Protein AF-A0A7J4IM78-F1 (afdb_monomer)

pLDDT: mean 95.84, std 2.23, range [88.75, 98.25]

Structure (mmCIF, N/CA/C/O backbone):
data_AF-A0A7J4IM78-F1
#
_entry.id   AF-A0A7J4IM78-F1
#
loop_
_atom_site.group_PDB
_atom_site.id
_atom_site.type_symbol
_atom_site.label_atom_id
_atom_site.label_alt_id
_atom_site.label_comp_id
_atom_site.label_asym_id
_atom_site.label_entity_id
_atom_site.label_seq_id
_atom_site.pdbx_PDB_ins_code
_atom_site.Cartn_x
_atom_site.Cartn_y
_atom_site.Cartn_z
_atom_site.occupancy
_atom_site.B_iso_or_equiv
_atom_site.auth_seq_id
_atom_site.auth_comp_id
_atom_site.auth_asym_id
_atom_site.auth_atom_id
_atom_site.pdbx_PDB_model_num
ATOM 1 N N . MET A 1 1 ? 4.081 0.567 -12.884 1.00 92.44 1 MET A N 1
ATOM 2 C CA . MET A 1 1 ? 4.364 1.923 -12.355 1.00 92.44 1 MET A CA 1
ATOM 3 C C . MET A 1 1 ? 5.496 1.823 -11.352 1.00 92.44 1 MET A C 1
ATOM 5 O O . MET A 1 1 ? 5.336 1.144 -10.351 1.00 92.44 1 MET A O 1
ATOM 9 N N . ASN A 1 2 ? 6.621 2.494 -11.598 1.00 95.94 2 ASN A N 1
ATOM 10 C CA . ASN A 1 2 ? 7.740 2.506 -10.652 1.00 95.94 2 ASN A CA 1
ATOM 11 C C . ASN A 1 2 ? 7.533 3.566 -9.574 1.00 95.94 2 ASN A C 1
ATOM 13 O O . ASN A 1 2 ? 7.120 4.684 -9.879 1.00 95.94 2 ASN A O 1
ATOM 17 N N . PHE A 1 3 ? 7.881 3.227 -8.339 1.00 96.00 3 PHE A N 1
ATOM 18 C CA . PHE A 1 3 ? 7.962 4.164 -7.234 1.00 96.00 3 PHE A CA 1
ATOM 19 C C . PHE A 1 3 ? 9.383 4.720 -7.187 1.00 96.00 3 PHE A C 1
ATOM 21 O O . PHE A 1 3 ? 10.291 4.148 -6.593 1.00 96.00 3 PHE A O 1
ATOM 28 N N . THR A 1 4 ? 9.591 5.862 -7.835 1.00 95.75 4 THR A N 1
ATOM 29 C CA . THR A 1 4 ? 10.874 6.584 -7.804 1.00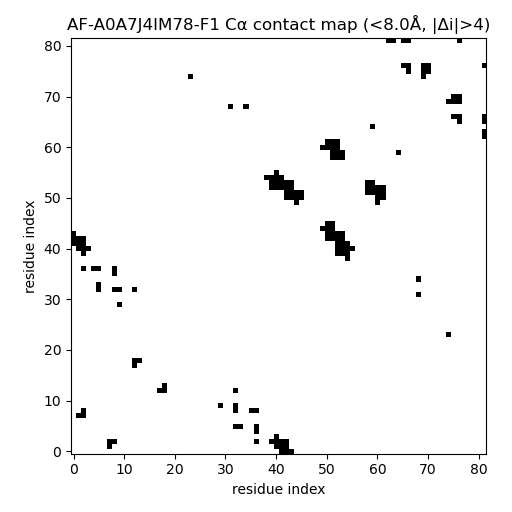 95.75 4 THR A CA 1
ATOM 30 C C . THR A 1 4 ? 10.905 7.666 -6.730 1.00 95.75 4 THR A C 1
ATOM 32 O O . THR A 1 4 ? 11.973 8.078 -6.277 1.00 95.75 4 THR A O 1
ATOM 35 N N . THR A 1 5 ? 9.726 8.107 -6.297 1.00 96.88 5 THR A N 1
ATOM 36 C CA . THR A 1 5 ? 9.515 9.062 -5.218 1.00 96.88 5 THR A CA 1
ATOM 37 C C . THR A 1 5 ? 8.325 8.641 -4.362 1.00 96.88 5 THR A C 1
ATOM 39 O O . THR A 1 5 ? 7.409 7.967 -4.826 1.00 96.88 5 THR A O 1
ATOM 42 N N . ILE A 1 6 ? 8.275 9.128 -3.122 1.00 97.12 6 ILE A N 1
ATOM 43 C CA . ILE A 1 6 ? 7.105 8.934 -2.253 1.00 97.12 6 ILE A CA 1
ATOM 44 C C . ILE A 1 6 ? 5.807 9.495 -2.870 1.00 97.12 6 ILE A C 1
ATOM 46 O O . ILE A 1 6 ? 4.719 8.979 -2.622 1.00 97.12 6 ILE A O 1
ATOM 50 N N . ALA A 1 7 ? 5.913 10.526 -3.716 1.00 97.00 7 ALA A N 1
ATOM 51 C CA . ALA A 1 7 ? 4.773 11.108 -4.417 1.00 97.00 7 ALA A CA 1
ATOM 52 C C . ALA A 1 7 ? 4.174 10.154 -5.467 1.00 97.00 7 ALA A C 1
ATOM 54 O O . ALA A 1 7 ? 2.978 10.240 -5.741 1.00 97.00 7 ALA A O 1
ATOM 55 N N . ASP A 1 8 ? 4.964 9.222 -6.008 1.00 97.62 8 ASP A N 1
ATOM 56 C CA . ASP A 1 8 ? 4.477 8.198 -6.939 1.00 97.62 8 AS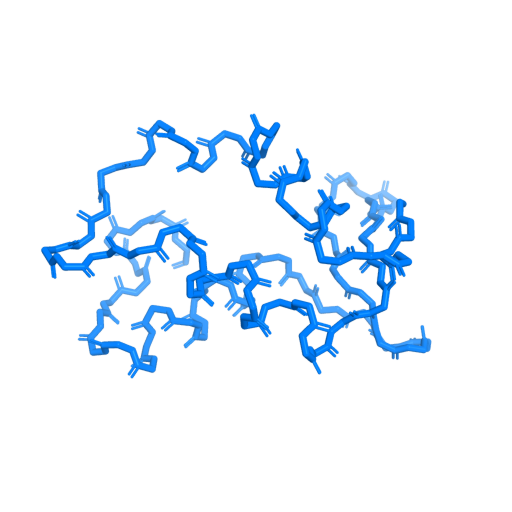P A CA 1
ATOM 57 C C 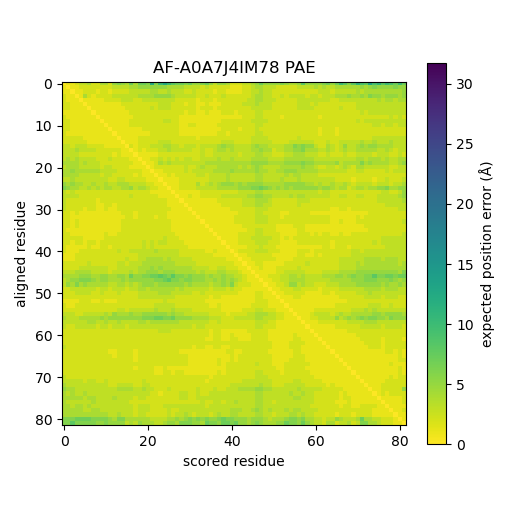. ASP A 1 8 ? 3.510 7.244 -6.225 1.00 97.62 8 ASP A C 1
ATOM 59 O O . ASP A 1 8 ? 2.426 6.960 -6.730 1.00 97.62 8 ASP A O 1
ATOM 63 N N . VAL A 1 9 ? 3.850 6.829 -5.001 1.00 97.25 9 VAL A N 1
ATOM 64 C CA . VAL A 1 9 ? 2.972 6.005 -4.154 1.00 97.25 9 VAL A CA 1
ATOM 65 C C . VAL A 1 9 ? 1.712 6.779 -3.764 1.00 97.25 9 VAL A C 1
ATOM 67 O O . VAL A 1 9 ? 0.611 6.238 -3.809 1.00 97.25 9 VAL A O 1
ATOM 70 N N . GLY A 1 10 ? 1.851 8.067 -3.434 1.00 97.44 10 GLY A N 1
ATOM 71 C CA . GLY A 1 10 ? 0.697 8.925 -3.161 1.00 97.44 10 GLY A CA 1
ATOM 72 C C . GLY A 1 10 ? -0.235 9.070 -4.361 1.00 97.44 10 GLY A C 1
ATOM 73 O O . GLY A 1 10 ? -1.450 9.004 -4.201 1.00 97.44 10 GLY A O 1
ATOM 74 N N . THR A 1 11 ? 0.333 9.184 -5.561 1.00 97.25 11 THR A N 1
ATOM 75 C CA . THR A 1 11 ? -0.431 9.215 -6.812 1.00 97.25 11 THR A CA 1
ATOM 76 C C . THR A 1 11 ? -1.154 7.892 -7.042 1.00 97.25 11 THR A C 1
ATOM 78 O O . THR A 1 11 ? -2.321 7.914 -7.419 1.00 97.25 11 THR A O 1
ATOM 81 N N . TRP A 1 12 ? -0.512 6.748 -6.787 1.00 96.12 12 TRP A N 1
ATOM 82 C CA . TRP A 1 12 ? -1.196 5.453 -6.838 1.00 96.12 12 TRP A CA 1
ATOM 83 C C . TRP A 1 12 ? -2.380 5.408 -5.860 1.00 96.12 12 TRP A C 1
ATOM 85 O O . TRP A 1 12 ? -3.487 5.100 -6.290 1.00 96.12 12 TRP A O 1
ATOM 95 N N . PHE A 1 13 ? -2.189 5.805 -4.595 1.00 96.62 13 PHE A N 1
ATOM 96 C CA . PHE A 1 13 ? -3.267 5.817 -3.595 1.00 96.62 13 PHE A CA 1
ATOM 97 C C . PHE A 1 13 ? -4.457 6.674 -4.045 1.00 96.62 13 PHE A C 1
ATOM 99 O O . PHE A 1 13 ? -5.607 6.266 -3.922 1.00 96.62 13 PHE A O 1
ATOM 106 N N . ASP A 1 14 ? -4.184 7.851 -4.613 1.00 96.62 14 ASP A N 1
ATOM 107 C CA . ASP A 1 14 ? -5.226 8.759 -5.105 1.00 96.62 14 ASP A CA 1
ATOM 108 C C . ASP A 1 14 ? -6.028 8.196 -6.291 1.00 96.62 14 ASP A C 1
ATOM 110 O O . ASP A 1 14 ? -7.096 8.718 -6.602 1.00 96.62 14 ASP A O 1
ATOM 114 N N . ASN A 1 15 ? -5.541 7.133 -6.942 1.00 94.75 15 ASN A N 1
ATOM 115 C CA . ASN A 1 15 ? -6.184 6.497 -8.092 1.00 94.75 15 ASN A CA 1
ATOM 116 C C . ASN A 1 15 ? -6.642 5.046 -7.834 1.00 94.75 15 ASN A C 1
ATOM 118 O O . ASN A 1 15 ? -7.274 4.467 -8.712 1.00 94.75 15 ASN A O 1
ATOM 122 N N . SER A 1 16 ? -6.368 4.456 -6.664 1.00 89.50 16 SER A N 1
ATOM 123 C CA . SER A 1 16 ? -6.638 3.035 -6.374 1.00 89.50 16 SER A CA 1
ATOM 124 C C . SER A 1 16 ? -8.041 2.746 -5.816 1.00 89.50 16 SER A C 1
ATOM 126 O O . SER A 1 16 ? -8.330 1.625 -5.412 1.00 89.50 16 SER A O 1
ATOM 128 N N . GLY A 1 17 ? -8.925 3.750 -5.735 1.00 91.12 17 GLY A N 1
ATOM 129 C CA . GLY A 1 17 ? -10.264 3.620 -5.128 1.00 91.12 17 GLY A CA 1
ATOM 130 C C . GLY A 1 17 ? -10.266 3.556 -3.592 1.00 91.12 17 GLY A C 1
ATOM 131 O O . GLY A 1 17 ? -11.312 3.698 -2.965 1.00 91.12 17 GLY A O 1
ATOM 132 N N . LEU A 1 18 ? -9.088 3.444 -2.973 1.00 93.56 18 LEU A N 1
ATOM 133 C CA . LEU A 1 18 ? -8.878 3.472 -1.521 1.00 93.56 18 LEU A CA 1
ATOM 134 C C . LEU A 1 18 ? -9.279 4.799 -0.861 1.00 93.56 18 LEU A C 1
ATOM 136 O O . LEU A 1 18 ? -9.523 4.852 0.344 1.00 93.56 18 LEU A O 1
ATOM 140 N N . VAL A 1 19 ? -9.350 5.878 -1.642 1.00 91.94 19 VAL A N 1
ATOM 141 C CA . VAL A 1 19 ? -9.808 7.196 -1.176 1.00 91.94 19 VAL A CA 1
ATOM 142 C C . VAL A 1 19 ? -11.258 7.145 -0.687 1.00 91.94 19 VAL A C 1
ATOM 144 O O . VAL A 1 19 ? -11.612 7.884 0.229 1.00 91.94 19 VAL A O 1
ATOM 147 N N . ASP A 1 20 ? -12.073 6.256 -1.260 1.00 92.75 20 ASP A N 1
ATOM 148 C CA . ASP A 1 20 ? -13.500 6.133 -0.953 1.00 92.75 20 ASP A CA 1
ATOM 149 C C . ASP A 1 20 ? -13.790 5.138 0.186 1.00 92.75 20 ASP A C 1
ATOM 151 O O . ASP A 1 20 ? -14.950 4.929 0.546 1.00 92.75 20 ASP A O 1
ATOM 155 N N . TRP A 1 21 ? -12.760 4.508 0.759 1.00 93.56 21 TRP A N 1
ATOM 156 C CA . TRP A 1 21 ? -12.925 3.566 1.865 1.00 93.56 21 TRP A CA 1
ATOM 157 C C . TRP A 1 21 ? -13.234 4.278 3.183 1.00 93.56 21 TRP A C 1
ATOM 159 O O . TRP A 1 21 ? -12.662 5.322 3.510 1.00 93.56 21 TRP A O 1
ATOM 169 N N . GLU A 1 22 ? -14.100 3.664 3.990 1.00 94.75 22 GLU A N 1
ATOM 170 C CA . GLU A 1 22 ? -14.302 4.062 5.382 1.00 94.75 22 GLU A CA 1
ATOM 171 C C . GLU A 1 22 ? -13.182 3.469 6.245 1.00 94.75 22 GLU A C 1
ATOM 173 O O . GLU A 1 22 ? -13.257 2.348 6.743 1.00 94.75 22 GLU A O 1
ATOM 178 N N . TRP A 1 23 ? -12.091 4.220 6.368 1.00 95.12 23 TRP A N 1
ATOM 179 C CA . TRP A 1 23 ? -10.940 3.824 7.170 1.00 95.12 23 TRP A CA 1
ATOM 180 C C . TRP A 1 23 ? -11.223 3.870 8.676 1.00 95.12 23 TRP A C 1
ATOM 182 O O . TRP A 1 23 ? -12.085 4.612 9.148 1.00 95.12 23 TRP A O 1
ATOM 192 N N . PHE A 1 24 ? -10.447 3.098 9.437 1.00 93.69 24 PHE A N 1
ATOM 193 C CA . PHE A 1 24 ? -10.492 3.079 10.897 1.00 93.69 24 PHE A CA 1
ATOM 194 C C . PHE A 1 24 ? -10.203 4.456 11.522 1.00 93.69 24 PHE A C 1
ATOM 196 O O . PHE A 1 24 ? -9.573 5.336 10.919 1.00 93.69 24 PHE A O 1
ATOM 203 N N . GLU A 1 25 ? -10.642 4.646 12.770 1.00 94.44 25 GLU A N 1
ATOM 204 C CA . GLU A 1 25 ? -10.415 5.893 13.502 1.00 94.44 25 GLU A CA 1
ATOM 205 C C . GLU A 1 25 ? -8.911 6.144 13.697 1.00 94.44 25 GLU A C 1
ATOM 207 O O . GLU A 1 25 ? -8.191 5.339 14.284 1.00 94.44 25 GLU A O 1
ATOM 212 N N . GLY A 1 26 ? -8.429 7.294 13.218 1.00 92.50 26 GLY A N 1
ATOM 213 C CA . GLY A 1 26 ? -7.012 7.659 13.296 1.00 92.50 26 GLY A CA 1
ATOM 214 C C . GLY A 1 26 ? -6.176 7.254 12.080 1.00 92.50 26 GLY A C 1
ATOM 215 O O . GLY A 1 26 ? -4.967 7.496 12.089 1.00 92.50 26 GLY A O 1
ATOM 216 N N . PHE A 1 27 ? -6.791 6.709 11.024 1.00 96.88 27 PHE A N 1
ATOM 217 C CA . PHE A 1 27 ? -6.112 6.485 9.749 1.00 96.88 27 PHE A CA 1
ATOM 218 C C . PHE A 1 27 ? -5.455 7.764 9.211 1.00 96.88 27 PHE A C 1
ATOM 220 O O . PHE A 1 27 ? -6.039 8.853 9.207 1.00 96.88 27 PHE A O 1
ATOM 227 N N . ASN A 1 28 ? -4.230 7.615 8.706 1.00 95.56 28 ASN A N 1
ATOM 228 C CA . ASN A 1 28 ? -3.479 8.680 8.061 1.00 95.56 28 ASN A CA 1
ATOM 229 C C . ASN A 1 28 ? -2.943 8.194 6.715 1.00 95.56 28 ASN A C 1
ATOM 231 O O . ASN A 1 28 ? -2.030 7.375 6.658 1.00 95.56 28 ASN A O 1
ATOM 235 N N . LYS A 1 29 ? -3.442 8.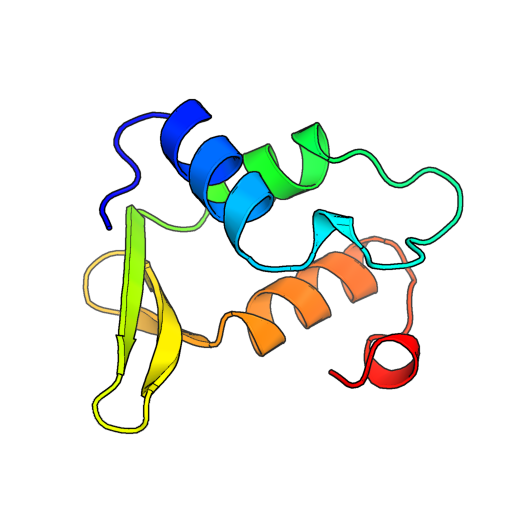785 5.626 1.00 96.06 29 LYS A N 1
ATOM 236 C CA . LYS A 1 29 ? -2.985 8.507 4.257 1.00 96.06 29 LYS A CA 1
ATOM 237 C C . LYS A 1 29 ? -1.455 8.525 4.116 1.00 96.06 29 LYS A C 1
ATOM 239 O O . LYS A 1 29 ? -0.897 7.665 3.441 1.00 96.06 29 LYS A O 1
ATOM 244 N N . ASN A 1 30 ? -0.769 9.492 4.729 1.00 97.44 30 ASN A N 1
ATOM 245 C CA . ASN A 1 30 ? 0.688 9.605 4.595 1.00 97.44 30 ASN A CA 1
ATOM 246 C C . ASN A 1 30 ? 1.426 8.436 5.256 1.00 97.44 30 ASN A C 1
ATOM 248 O O . ASN A 1 30 ? 2.496 8.063 4.789 1.00 97.44 30 ASN A O 1
ATOM 252 N N . ASP A 1 31 ? 0.852 7.847 6.304 1.00 97.69 31 ASP A N 1
ATOM 253 C CA . ASP A 1 31 ? 1.427 6.690 6.983 1.00 97.69 31 ASP A CA 1
ATOM 254 C C . ASP A 1 31 ? 1.375 5.440 6.090 1.00 97.69 31 ASP A C 1
ATOM 256 O O . ASP A 1 31 ? 2.404 4.802 5.879 1.00 97.69 31 ASP A O 1
ATOM 260 N N . LEU A 1 32 ? 0.235 5.169 5.440 1.00 97.75 32 LEU A N 1
ATOM 261 C CA . LEU A 1 32 ? 0.124 4.096 4.441 1.00 97.75 32 LEU A CA 1
ATOM 262 C C . LEU A 1 32 ? 1.051 4.325 3.232 1.00 97.75 32 LEU A C 1
ATOM 264 O O . LEU A 1 32 ? 1.716 3.402 2.76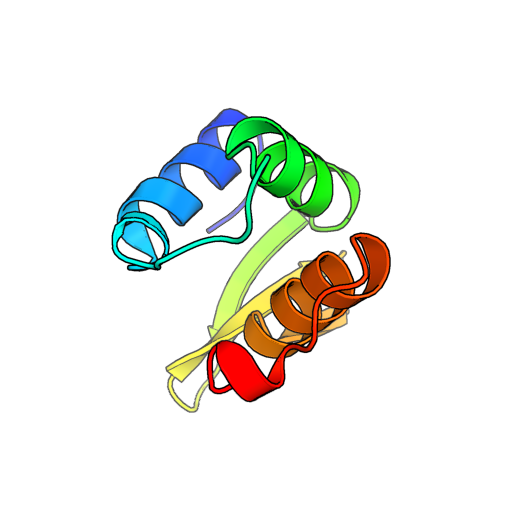0 1.00 97.75 32 LEU A O 1
ATOM 268 N N . ILE A 1 33 ? 1.139 5.562 2.737 1.00 98.00 33 ILE A N 1
ATOM 269 C CA . ILE A 1 33 ? 2.056 5.909 1.641 1.00 98.00 33 ILE A CA 1
ATOM 270 C C . ILE A 1 33 ? 3.507 5.621 2.039 1.00 98.00 33 ILE A C 1
ATOM 272 O O . ILE A 1 33 ? 4.247 4.996 1.278 1.00 98.00 33 ILE A O 1
ATOM 276 N N . GLU A 1 34 ? 3.927 6.053 3.229 1.00 98.00 34 GLU A N 1
ATOM 277 C CA . GLU A 1 34 ? 5.265 5.763 3.742 1.00 98.00 34 GLU A CA 1
ATOM 278 C C . GLU A 1 34 ? 5.487 4.263 3.964 1.00 98.00 34 GLU A C 1
ATOM 280 O O . GLU A 1 34 ? 6.582 3.760 3.691 1.00 98.00 34 GLU A O 1
ATOM 285 N N . TYR A 1 35 ? 4.463 3.545 4.430 1.00 98.12 35 TYR A N 1
ATOM 286 C CA . TYR A 1 35 ? 4.497 2.102 4.638 1.00 98.12 35 TYR A CA 1
ATOM 287 C C . TYR A 1 35 ? 4.847 1.355 3.349 1.00 98.12 35 TYR A C 1
ATOM 289 O O . TYR A 1 35 ? 5.765 0.525 3.363 1.00 98.12 35 TYR A O 1
ATOM 297 N N . ILE A 1 36 ? 4.155 1.681 2.252 1.00 97.75 36 ILE A N 1
ATOM 298 C CA . ILE A 1 36 ? 4.352 1.078 0.927 1.00 97.75 36 ILE A CA 1
ATOM 299 C C . ILE A 1 36 ? 5.698 1.518 0.340 1.00 97.75 36 ILE A C 1
ATOM 301 O O . ILE A 1 36 ? 6.494 0.668 -0.055 1.00 97.75 36 ILE A O 1
ATOM 305 N N . TRP A 1 37 ? 6.004 2.822 0.365 1.00 97.81 37 TRP A N 1
ATOM 306 C CA . TRP A 1 37 ? 7.254 3.391 -0.164 1.00 97.81 37 TRP A CA 1
ATOM 307 C C . TRP A 1 37 ? 8.512 2.729 0.413 1.00 97.81 37 TRP A C 1
ATOM 309 O O . TRP A 1 37 ? 9.497 2.509 -0.287 1.00 97.81 37 TRP A O 1
ATOM 319 N N . ARG A 1 38 ? 8.503 2.403 1.708 1.00 97.62 38 ARG A N 1
ATOM 320 C CA . ARG A 1 38 ? 9.658 1.771 2.364 1.00 97.62 38 ARG A CA 1
ATOM 321 C C . ARG A 1 38 ? 9.832 0.296 1.996 1.00 97.62 38 ARG A C 1
ATOM 323 O O . ARG A 1 38 ? 10.920 -0.239 2.206 1.00 97.62 38 ARG A O 1
ATOM 330 N N . ARG A 1 39 ? 8.784 -0.365 1.499 1.00 97.88 39 ARG A N 1
ATOM 331 C CA . ARG A 1 39 ? 8.745 -1.820 1.291 1.00 97.88 39 ARG A CA 1
ATOM 332 C C . ARG A 1 39 ? 8.832 -2.222 -0.178 1.00 97.88 39 ARG A C 1
ATOM 334 O O . ARG A 1 39 ? 9.469 -3.232 -0.458 1.00 97.88 39 ARG A O 1
ATOM 341 N N . PHE A 1 40 ? 8.297 -1.421 -1.095 1.00 98.12 40 PHE A N 1
ATOM 342 C CA . PHE A 1 40 ? 8.148 -1.789 -2.505 1.00 98.12 40 PHE A CA 1
ATOM 343 C C . PHE A 1 40 ? 8.790 -0.769 -3.443 1.00 98.12 40 PHE A C 1
ATOM 345 O O . PHE A 1 40 ? 8.856 0.420 -3.140 1.00 98.12 40 PHE A O 1
ATOM 352 N N . ASP A 1 41 ? 9.258 -1.254 -4.589 1.00 97.38 41 ASP A N 1
ATOM 353 C CA . ASP A 1 41 ? 9.917 -0.453 -5.623 1.00 97.38 41 ASP A CA 1
ATOM 354 C C . ASP A 1 41 ? 8.951 -0.074 -6.759 1.00 97.38 41 ASP A C 1
ATOM 356 O O . ASP A 1 41 ? 9.182 0.905 -7.472 1.00 97.38 41 ASP A O 1
ATOM 360 N N . SER A 1 42 ? 7.869 -0.835 -6.959 1.00 97.44 42 SER A N 1
ATOM 361 C CA . SER A 1 42 ? 6.894 -0.598 -8.031 1.00 97.44 42 SER A CA 1
ATOM 362 C C . SER A 1 42 ? 5.547 -1.299 -7.789 1.00 97.44 42 SER A C 1
ATOM 364 O O . SER A 1 42 ? 5.394 -2.093 -6.861 1.00 97.44 42 SER A O 1
ATOM 366 N N . ARG A 1 43 ? 4.566 -0.982 -8.644 1.00 96.00 43 ARG A N 1
ATOM 367 C CA . ARG A 1 43 ? 3.245 -1.623 -8.771 1.00 96.00 43 ARG A CA 1
ATOM 368 C C . ARG A 1 43 ? 2.984 -2.005 -10.219 1.00 96.00 43 ARG A C 1
ATOM 370 O O . ARG A 1 43 ? 3.110 -1.139 -11.084 1.00 96.00 43 ARG A O 1
ATOM 377 N N . GLU A 1 44 ? 2.531 -3.217 -10.498 1.00 96.44 44 GLU A N 1
ATOM 378 C CA . GLU A 1 44 ? 2.098 -3.664 -11.832 1.00 96.44 44 GLU A CA 1
ATOM 379 C C . GLU A 1 44 ? 0.871 -4.568 -11.713 1.00 96.44 44 GLU A C 1
ATOM 381 O O . GLU A 1 44 ? 0.668 -5.167 -10.663 1.00 96.44 44 GLU A O 1
ATOM 386 N N . ASP A 1 45 ? 0.052 -4.632 -12.760 1.00 95.19 45 ASP A N 1
ATOM 387 C CA . ASP A 1 45 ? -1.043 -5.605 -12.820 1.00 95.19 45 ASP A CA 1
ATOM 388 C C . ASP A 1 45 ? -0.482 -6.922 -13.369 1.00 95.19 45 ASP A C 1
ATOM 390 O O . ASP A 1 45 ? 0.323 -6.892 -14.307 1.00 95.19 45 ASP A O 1
ATOM 394 N N . ASP A 1 46 ? -0.860 -8.057 -12.783 1.00 92.94 46 ASP A N 1
ATOM 395 C CA . ASP A 1 46 ? -0.511 -9.372 -13.328 1.00 92.94 46 ASP A CA 1
ATOM 396 C C . ASP A 1 46 ? -1.323 -9.704 -14.599 1.00 92.94 46 ASP A C 1
ATOM 398 O O . ASP A 1 46 ? -2.172 -8.930 -15.050 1.00 92.94 46 ASP A O 1
ATOM 402 N N . ASP A 1 47 ? -1.058 -10.869 -15.199 1.00 92.56 47 ASP A N 1
ATOM 403 C CA . ASP A 1 47 ? -1.745 -11.320 -16.421 1.00 92.56 47 ASP A CA 1
ATOM 404 C C . ASP A 1 47 ? -3.267 -11.500 -16.231 1.00 92.56 47 ASP A C 1
ATOM 406 O O . ASP A 1 47 ? -4.021 -11.459 -17.208 1.00 92.56 47 ASP A O 1
ATOM 410 N N . ASP A 1 48 ? -3.719 -11.671 -14.985 1.00 92.62 48 ASP A N 1
ATOM 411 C CA . ASP A 1 48 ? -5.123 -11.825 -14.601 1.00 92.62 48 ASP A CA 1
ATOM 412 C C . ASP A 1 48 ? -5.774 -10.479 -14.208 1.00 92.62 48 ASP A C 1
ATOM 414 O O . ASP A 1 48 ? -6.983 -10.416 -13.968 1.00 92.62 48 ASP A O 1
ATOM 418 N N . GLY A 1 49 ? -5.003 -9.386 -14.212 1.00 92.19 49 GLY A N 1
ATOM 419 C CA . GLY A 1 49 ? -5.449 -8.033 -13.886 1.00 92.19 49 GLY A CA 1
ATOM 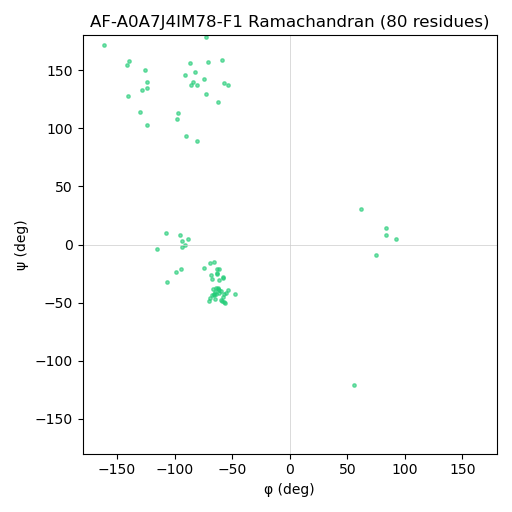420 C C . GLY A 1 49 ? -5.474 -7.713 -12.390 1.00 92.19 49 GLY A C 1
ATOM 421 O O . GLY A 1 49 ? -6.082 -6.712 -12.008 1.00 92.19 49 GLY A O 1
ATOM 422 N N . ASN A 1 50 ? -4.844 -8.530 -11.544 1.00 92.94 50 ASN A N 1
ATOM 423 C CA . ASN A 1 50 ? -4.705 -8.251 -10.117 1.00 92.94 50 ASN A CA 1
ATOM 424 C C . ASN A 1 50 ? -3.559 -7.266 -9.883 1.00 92.94 50 ASN A C 1
ATOM 426 O O . ASN A 1 50 ? -2.478 -7.414 -10.455 1.00 92.94 50 ASN A O 1
ATOM 430 N N . GLU A 1 51 ? -3.764 -6.287 -9.001 1.00 95.56 51 GLU A N 1
ATOM 431 C CA . GLU A 1 51 ? -2.694 -5.356 -8.654 1.00 95.56 51 GLU A CA 1
ATOM 432 C C . GLU A 1 51 ? -1.640 -6.030 -7.769 1.00 95.56 51 GLU A C 1
ATOM 434 O O . GLU A 1 51 ? -1.944 -6.580 -6.706 1.00 95.56 51 GLU A O 1
ATOM 439 N N . MET A 1 52 ? -0.376 -5.891 -8.162 1.00 97.94 52 MET A N 1
ATOM 440 C CA . MET A 1 52 ? 0.779 -6.436 -7.458 1.00 97.94 52 MET A CA 1
ATOM 441 C C . MET A 1 52 ? 1.765 -5.322 -7.120 1.00 97.94 52 MET A C 1
ATOM 443 O O . MET A 1 52 ? 2.121 -4.510 -7.976 1.00 97.94 52 MET A O 1
ATOM 447 N N . PHE A 1 53 ? 2.273 -5.312 -5.892 1.00 98.25 53 PHE A N 1
ATOM 448 C CA . PHE A 1 53 ? 3.477 -4.569 -5.538 1.00 98.25 53 PHE A CA 1
ATOM 449 C C . PHE A 1 53 ? 4.716 -5.440 -5.703 1.00 98.25 53 PHE A C 1
ATOM 451 O O . PHE A 1 53 ? 4.677 -6.636 -5.435 1.00 98.25 53 PHE A O 1
ATOM 458 N N . TRP A 1 54 ? 5.829 -4.836 -6.106 1.00 98.00 54 TRP A N 1
ATOM 459 C CA . TRP A 1 54 ? 7.071 -5.554 -6.375 1.00 98.00 54 TRP A CA 1
ATOM 460 C C . TRP A 1 54 ? 8.227 -5.006 -5.548 1.00 98.00 54 TRP A C 1
ATOM 462 O O . TRP A 1 54 ? 8.380 -3.790 -5.386 1.00 98.00 54 TRP A O 1
ATOM 472 N N . LYS A 1 55 ? 9.069 -5.913 -5.049 1.00 97.31 55 LYS A N 1
ATOM 473 C CA . LYS A 1 55 ? 10.364 -5.605 -4.434 1.00 97.31 55 LYS A CA 1
ATOM 474 C C . LYS A 1 55 ? 11.451 -6.386 -5.166 1.00 97.31 55 LYS A C 1
ATOM 476 O O . LYS A 1 55 ? 11.580 -7.593 -4.986 1.00 97.31 55 LYS A O 1
ATOM 481 N N . GLY A 1 56 ? 12.218 -5.721 -6.029 1.00 94.94 56 GLY A N 1
ATOM 482 C CA . GLY A 1 56 ? 13.006 -6.438 -7.038 1.00 94.94 56 GLY A CA 1
ATOM 483 C C . GLY A 1 56 ? 12.112 -7.346 -7.897 1.00 94.94 56 GLY A C 1
ATOM 484 O O . GLY A 1 56 ? 11.165 -6.859 -8.506 1.00 94.94 56 GLY A O 1
ATOM 485 N N . ASP A 1 57 ? 12.390 -8.653 -7.904 1.00 94.31 57 ASP A N 1
ATOM 486 C CA . ASP A 1 57 ? 11.630 -9.666 -8.658 1.00 94.31 57 ASP A CA 1
ATOM 487 C C . ASP A 1 57 ? 10.541 -10.368 -7.816 1.00 94.31 57 ASP A C 1
ATOM 489 O O . ASP A 1 57 ? 9.967 -11.365 -8.254 1.00 94.31 57 ASP A O 1
ATOM 493 N N . GLU A 1 58 ? 10.278 -9.899 -6.591 1.00 96.69 58 GLU A N 1
ATOM 494 C CA . GLU A 1 58 ? 9.311 -10.507 -5.669 1.00 96.69 58 GLU A CA 1
ATOM 495 C C . GLU A 1 58 ? 7.962 -9.769 -5.732 1.00 96.69 58 GLU A C 1
ATOM 497 O O . GLU A 1 58 ? 7.874 -8.638 -5.236 1.00 96.69 58 GLU A O 1
ATOM 502 N N . PRO A 1 59 ? 6.909 -10.371 -6.319 1.00 97.44 59 PRO A N 1
ATOM 503 C CA . PRO A 1 59 ? 5.574 -9.793 -6.314 1.00 97.44 59 PRO A CA 1
ATOM 504 C C . PRO A 1 59 ? 4.840 -10.087 -5.002 1.00 97.44 59 PRO A C 1
ATOM 506 O O . PRO A 1 59 ? 4.996 -11.145 -4.394 1.00 97.44 59 PRO A O 1
ATOM 509 N N . THR A 1 60 ? 3.980 -9.168 -4.580 1.00 98.19 60 THR A N 1
ATOM 510 C CA . THR A 1 60 ? 3.042 -9.331 -3.464 1.00 98.19 60 THR A CA 1
ATOM 511 C C . THR A 1 60 ? 1.710 -8.679 -3.844 1.00 98.19 60 THR A C 1
ATOM 513 O O . THR A 1 60 ? 1.725 -7.511 -4.240 1.00 98.19 60 THR A O 1
ATOM 516 N N . PRO A 1 61 ? 0.565 -9.376 -3.740 1.00 97.75 61 PRO A N 1
ATOM 517 C CA . PRO A 1 61 ? -0.737 -8.781 -4.037 1.00 97.75 61 PRO A CA 1
ATOM 518 C C . PRO A 1 61 ? -1.002 -7.538 -3.187 1.00 97.75 61 PRO A C 1
ATOM 520 O O . PRO A 1 61 ? -0.722 -7.534 -1.986 1.00 97.75 61 PRO A O 1
ATOM 523 N N . VAL A 1 62 ? -1.573 -6.493 -3.790 1.00 96.94 62 VAL A N 1
ATOM 524 C CA . VAL A 1 62 ? -1.926 -5.257 -3.069 1.00 96.94 62 VAL A CA 1
ATOM 525 C C . VAL A 1 62 ? -2.833 -5.558 -1.874 1.00 96.94 62 VAL A C 1
ATOM 527 O O . VAL A 1 62 ? -2.590 -5.037 -0.786 1.00 96.94 62 VAL A O 1
ATOM 530 N N . ASP A 1 63 ? -3.807 -6.452 -2.040 1.00 96.31 63 ASP A N 1
ATOM 531 C CA . ASP A 1 63 ? -4.739 -6.854 -0.982 1.00 96.31 63 ASP A CA 1
ATOM 532 C C . ASP A 1 63 ? -4.019 -7.461 0.229 1.00 96.31 63 ASP A C 1
ATOM 534 O O . ASP A 1 63 ? -4.330 -7.135 1.375 1.00 96.31 63 ASP A O 1
ATOM 538 N N . GLU A 1 64 ? -2.983 -8.276 -0.001 1.00 97.75 64 GLU A N 1
ATOM 539 C CA . GLU A 1 64 ? -2.167 -8.838 1.080 1.00 97.75 64 GLU A CA 1
ATOM 540 C C . GLU A 1 64 ? -1.369 -7.754 1.813 1.00 97.75 64 GLU A C 1
ATOM 542 O O . GLU A 1 64 ? -1.247 -7.796 3.042 1.00 97.75 64 GLU A O 1
ATOM 547 N N . VAL A 1 65 ? -0.861 -6.758 1.081 1.00 97.75 65 VAL A N 1
ATOM 548 C CA . VAL A 1 65 ? -0.131 -5.620 1.657 1.00 97.75 65 VAL A CA 1
ATOM 549 C C . VAL A 1 65 ? -1.051 -4.739 2.497 1.00 97.75 65 VAL A C 1
ATOM 551 O O . VAL A 1 65 ? -0.686 -4.363 3.613 1.00 97.75 65 VAL A O 1
ATOM 554 N N . LEU A 1 66 ? -2.257 -4.446 2.010 1.00 97.75 66 LEU A N 1
ATOM 555 C CA . LEU A 1 66 ? -3.261 -3.685 2.755 1.00 97.75 66 LEU A CA 1
ATOM 556 C C . LEU A 1 66 ? -3.741 -4.456 3.988 1.00 97.75 66 LEU A C 1
ATOM 558 O O . LEU A 1 66 ? -3.824 -3.890 5.077 1.00 97.75 66 LEU A O 1
ATOM 562 N N . ALA A 1 67 ? -3.974 -5.763 3.859 1.00 97.81 67 ALA A N 1
ATOM 563 C CA . ALA A 1 67 ? -4.336 -6.613 4.983 1.00 97.81 67 ALA A CA 1
ATOM 564 C C . ALA A 1 67 ? -3.224 -6.670 6.044 1.00 97.81 67 ALA A C 1
ATOM 566 O O . ALA A 1 67 ? -3.509 -6.691 7.242 1.00 97.81 67 ALA A O 1
ATOM 567 N N . ALA A 1 68 ? -1.952 -6.696 5.636 1.00 98.00 68 ALA A N 1
ATOM 568 C CA . ALA A 1 68 ? -0.824 -6.616 6.560 1.00 98.00 68 ALA A CA 1
ATOM 569 C C . ALA A 1 68 ? -0.782 -5.262 7.284 1.00 98.00 68 ALA A C 1
ATOM 571 O O . ALA A 1 68 ? -0.679 -5.245 8.511 1.00 98.00 68 ALA A O 1
ATOM 572 N N . TYR A 1 69 ? -0.942 -4.154 6.553 1.00 97.69 69 TYR A N 1
ATOM 573 C CA . TYR A 1 69 ? -1.022 -2.811 7.131 1.00 97.69 69 TYR A CA 1
ATOM 574 C C . TYR A 1 69 ? -2.142 -2.711 8.176 1.00 97.69 69 TYR A C 1
ATOM 576 O O . TYR A 1 69 ? -1.888 -2.340 9.317 1.00 97.69 69 TYR A O 1
ATOM 584 N N . LEU A 1 70 ? -3.361 -3.138 7.843 1.00 97.56 70 LEU A N 1
ATOM 585 C CA . LEU A 1 70 ? -4.500 -3.120 8.769 1.00 97.56 70 LEU A CA 1
ATOM 586 C C . LEU A 1 70 ? -4.219 -3.921 10.050 1.00 97.56 70 LEU A C 1
ATOM 588 O O . LEU A 1 70 ? -4.429 -3.420 11.155 1.00 97.56 70 LEU A O 1
ATOM 592 N N . ARG A 1 71 ? -3.651 -5.127 9.926 1.00 97.56 71 ARG A N 1
ATOM 593 C CA . ARG A 1 71 ? -3.284 -5.950 11.092 1.00 97.56 71 ARG A CA 1
ATOM 594 C C . ARG A 1 71 ? -2.232 -5.284 11.979 1.00 97.56 71 ARG A C 1
ATOM 596 O O . ARG A 1 71 ? -2.314 -5.417 13.198 1.00 97.56 71 ARG A O 1
ATOM 603 N N . GLU A 1 72 ? -1.258 -4.573 11.404 1.00 97.00 72 GLU A N 1
ATOM 604 C CA . GLU A 1 72 ? -0.254 -3.817 12.174 1.00 97.00 72 GLU A CA 1
ATOM 605 C C . GLU A 1 72 ? -0.891 -2.686 13.004 1.00 97.00 72 GLU A C 1
ATOM 607 O O . GLU A 1 72 ? -0.369 -2.335 14.063 1.00 97.00 72 GLU A O 1
ATOM 612 N N . HIS A 1 73 ? -2.050 -2.181 12.577 1.00 95.88 73 HIS A N 1
ATOM 613 C CA . HIS A 1 73 ? -2.833 -1.167 13.286 1.00 95.88 73 HIS A CA 1
ATOM 614 C C . HIS A 1 73 ? -3.924 -1.754 14.200 1.00 95.88 73 HIS A C 1
ATOM 616 O O . HIS A 1 73 ? -4.633 -1.005 14.865 1.00 95.88 73 HIS A O 1
ATOM 622 N N . GLY A 1 74 ? -4.013 -3.086 14.309 1.00 96.25 74 GLY A N 1
ATOM 623 C CA . GLY A 1 74 ? -4.996 -3.775 15.151 1.00 96.25 74 GLY A CA 1
ATOM 624 C C . GLY A 1 74 ? -6.370 -3.960 14.503 1.00 96.25 74 GLY A C 1
ATOM 625 O O . GLY A 1 74 ? -7.290 -4.426 15.173 1.00 96.25 74 GLY A O 1
ATOM 626 N N . GLU A 1 75 ? -6.494 -3.644 13.217 1.00 97.12 75 GLU A N 1
ATOM 627 C CA . GLU A 1 75 ? -7.723 -3.780 12.443 1.00 97.12 75 GLU A CA 1
ATOM 628 C C . GLU A 1 75 ? -7.865 -5.183 11.844 1.00 97.12 75 GLU A C 1
ATOM 630 O O . GLU A 1 75 ? -6.886 -5.907 11.620 1.00 97.12 75 GLU A O 1
ATOM 635 N N . ASN A 1 76 ? -9.108 -5.574 11.559 1.00 96.19 76 ASN A N 1
ATOM 636 C CA . ASN A 1 76 ? -9.428 -6.836 10.905 1.00 96.19 76 ASN A CA 1
ATOM 637 C C . ASN A 1 76 ? -9.635 -6.620 9.391 1.00 96.19 76 AS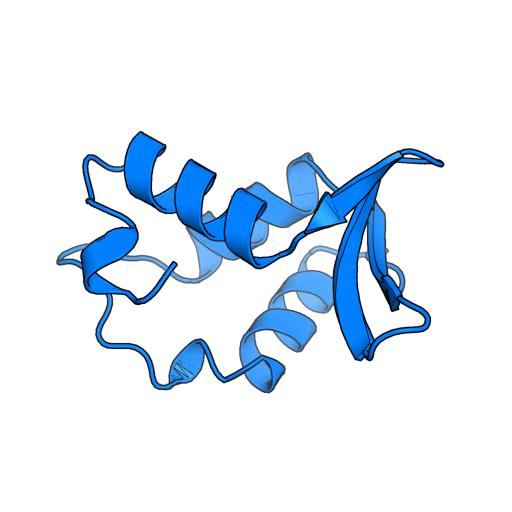N A C 1
ATOM 639 O O . ASN A 1 76 ? -10.630 -6.013 9.004 1.00 96.19 76 ASN A O 1
ATOM 643 N N . PRO A 1 77 ? -8.767 -7.156 8.508 1.00 95.75 77 PRO A N 1
ATOM 644 C CA . PRO A 1 77 ? -8.880 -6.946 7.059 1.00 95.75 77 PRO A CA 1
ATOM 645 C C . PRO A 1 77 ? -10.211 -7.391 6.442 1.00 95.75 77 PRO A C 1
ATOM 647 O O . PRO A 1 77 ? -10.669 -6.783 5.479 1.00 95.75 77 PRO A O 1
ATOM 650 N N . ALA A 1 78 ? -10.875 -8.386 7.039 1.00 95.00 78 ALA A N 1
ATOM 651 C CA . ALA A 1 78 ? -12.164 -8.864 6.548 1.00 95.00 78 ALA A CA 1
ATOM 652 C C . ALA A 1 78 ? -13.265 -7.786 6.606 1.00 95.00 78 ALA A C 1
ATOM 654 O O . ALA A 1 78 ? -14.210 -7.843 5.820 1.00 95.00 78 ALA A O 1
ATOM 655 N N . ASP A 1 79 ? -13.129 -6.784 7.484 1.00 94.25 79 ASP A N 1
ATOM 656 C CA . ASP A 1 79 ? -14.063 -5.652 7.572 1.00 94.25 79 ASP A CA 1
ATOM 657 C C . ASP A 1 79 ? -13.959 -4.732 6.336 1.00 94.25 79 ASP A C 1
ATOM 659 O O . ASP A 1 79 ? -14.880 -3.974 6.037 1.00 94.25 79 ASP A O 1
ATOM 663 N N . TYR A 1 80 ? -12.876 -4.875 5.563 1.00 91.19 80 TYR A N 1
ATOM 664 C CA . TYR A 1 80 ? -12.570 -4.153 4.327 1.00 91.19 80 TYR A CA 1
ATOM 665 C C . TYR A 1 80 ? -12.722 -5.023 3.070 1.00 91.19 80 TYR A C 1
ATOM 667 O O . TYR A 1 80 ? -12.366 -4.594 1.977 1.00 91.19 80 TYR A O 1
ATOM 675 N N . SER A 1 81 ? -13.288 -6.230 3.199 1.00 91.62 81 SER A N 1
ATOM 676 C CA . SER A 1 81 ? -13.402 -7.220 2.112 1.00 91.62 81 SER A CA 1
ATOM 677 C C . SER A 1 81 ? -12.056 -7.719 1.555 1.00 91.62 81 SER A C 1
ATOM 679 O O . SER A 1 81 ? -11.990 -8.083 0.380 1.00 91.62 81 SER A O 1
ATOM 681 N N . LEU A 1 82 ? -11.019 -7.760 2.405 1.00 88.75 82 LEU A N 1
ATOM 682 C CA . LEU A 1 82 ? -9.675 -8.286 2.122 1.00 88.75 82 LEU A CA 1
ATOM 683 C C . LEU A 1 82 ? -9.417 -9.653 2.779 1.00 88.75 82 LEU A C 1
ATOM 685 O O . LEU A 1 82 ? -9.981 -9.919 3.869 1.00 88.75 82 LEU A O 1
#

Radius of gyration: 12.28 Å; Cα contacts (8 Å, |Δi|>4): 82; chains: 1; bounding box: 27×23×32 Å

Sequence (82 aa):
MNFTTIADVGTWFDNSGLVDWEWFEGFNKNDLIEYIWRRFDSREDDDDGNEMFWKGDEPTPVDEVLAAYLREHGENPADYSL

Secondary structure (DSSP, 8-state):
-B-SSHHHHHHHHHHSSGGGS-PPTT--HHHHHHHHHTT-SEEEE-TTS-EEEEETTEEEEHHHHHHHHHHHTT--GGGGT-

Mean predicted aligned error: 2.41 Å

Foldseek 3Di:
DFPPDLVVLVVCCVVVCVVVDPDDPPDDSSVLSVLLSVAFGDWDADPVRFIWTHDPPDTDGPLVSVCVVQVVVVHHSVVVVD

Solvent-accessible surface area (backbone atoms only — not comparable to full-atom values): 4862 Å² total; per-residue (Å²): 88,71,46,88,46,67,65,45,42,45,52,48,48,76,68,66,64,61,77,78,53,91,68,63,94,86,70,50,73,66,56,57,32,51,54,48,53,78,66,34,46,29,40,48,63,50,100,87,66,49,55,24,34,22,44,87,92,46,75,42,50,46,59,59,54,51,34,49,53,32,47,78,73,74,44,64,32,62,84,74,80,80

Nearest PDB structures (foldseek):
  5f3w-assembly1_B  TM=4.580E-01  e=3.218E+00  Methanocaldococcus jannaschii DSM 2661
  6kjd-assembly2_A  TM=2.592E-01  e=8.781E+00  Penicillium rubens Wisconsin 54-1255
  6kje-assembly2_A  TM=2.197E-01  e=9.389E+00  Penicillium rubens Wisconsin 54-1255

=== Feature glossary ===
The features interleaved in this record are:

— What the protein is —

Sequence gives the chain of amino acids in standard one-letter code (A=alanine, C=cysteine, …, Y=tyrosine), read N→C. It is the only feature that is directly encoded by the gene; all structural features are derived from the folded form of this sequence.

Database cross-references. InterPro integrates a dozen domain/family signature databases into unified entries with residue-range hits. GO terms attach function/process/location labels with evidence codes. CATH codes position the fold in a four-level structural taxonomy. Organism is the NCBI-taxonomy species name.

— Where its atoms are —

Atomic coordinates in PDBx/mmCIF format — the same representation the Protein Data Bank distributes. Each line of the _atom_site loop places one backbone atom in Cartesian space (units: ångströms, origin: arbitrary).

The six renders are orthographic views along the three Cartesian axes in both directions. Representation (cartoon, sticks, or surface) and color scheme (sequence-rainbow or by-chain) vary across proteins so the training set covers all the common visualization conventions.

— Local backbone conformation —

Eight-state secondary structure (DSSP): H is the canonical α-helix, G the tighter 3₁₀-helix, I the wider π-helix; E/B are β-structure, T and S are turns and bends, and '-' is everything else. DSSP derives these from the pattern of main-chain N–H···O=C hydrogen bonds, not from the sequence.

P-SEA three-state annotation labels each residue as helix, strand, or coil based purely on the geometry of the Cα trace. It serves as a fallback when the full backbone (and thus DSSP) is unavailable.

The φ/ψ torsion pair specifies the backbone conformation at each residue. φ rotates about the N–Cα bond, ψ about the Cα–C bond. Steric clashes forbid most of the (φ, ψ) plane — the allowed regions (α-helix basin, β-sheet basin, lef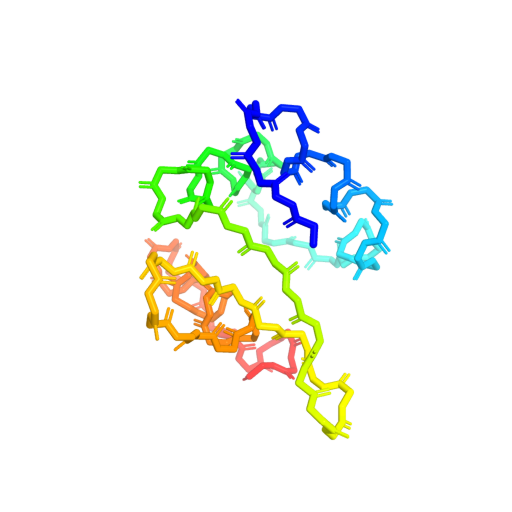t-handed helix) are the Ramachandran-allowed regions.

— Global shape and packing —

The geometric summary reports three shape descriptors. Rg (radius of gyration) measures how spread out the Cα atoms are about their centre of mass; compact globular proteins have small Rg, elongated or unfolded ones large. Cα contacts (<8 Å, |i−j|>4) count long-range residue pairs in spatial proximity — high for tightly packed folds, near zero for rods or random coil. The bounding-box extents give the protein's footprint along x, y, z in Å.

Solvent-accessible surface area (SASA) is the area in Å² traced out by the centre of a 1.4 Å probe sphere (a water molecule) rolled over the protein's van der Waals surface (Shrake–Rupley / Lee–Richards construction). Buried residues have near-zero SASA; fully exposed residues can exceed 200 Å². The total SASA scales roughly with the number of surface residues.

The contact map is a binary N×N matrix image: pixel (i, j) is dark where Cα_i and Cα_j are within 8 Å and |i−j|>4. Because the |i−j|>4 filter removes local helical contacts, off-diagonal stripes parallel to the main diagonal indicate parallel β-sheets; stripes perpendicular to it indicate antiparallel β-sheets. The Ramachandran plot scatters every residue's (φ, ψ) pair against the sterically allowed regions. The PAE heatmap renders the predicted-aligned-error matrix.

— Structural neighborhood —

3Di is Foldseek's structural alphabet. Each residue is assigned one of t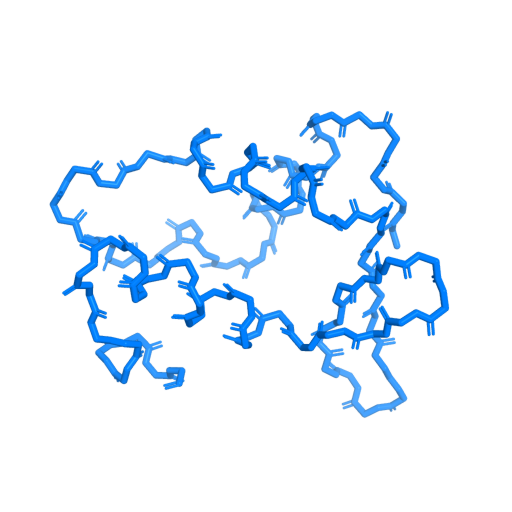wenty discrete states based on how its Cα sits relative to its spatial (not sequential) neighbors. Aligning 3Di strings finds structural homologs roughly as well as full 3D superposition, but orders of magnitude faster.

Nearest PDB neighbors are the top structural matches found by Foldseek when searching this structure against the entire Protein Data Bank. Each hit reports a TM-score (0 to 1; >0.5 almost always implies the same fold) and an E-value. These are *structural* homologs — they may share no detectable sequence similarity.

— Confidence and disorder —

For AlphaFold models, the B-factor field carries pLDDT — the model's own estimate of local accuracy on a 0–100 scale. Regions with pLDDT<50 should be treated as essentially unmodeled; they often correspond to intrinsically disordered segments.

Crystallographic B-factors measure how much each atom's electron density is smeared out, in Å². They rise in mobile loops and surface residues and fall in the buried interior. In AlphaFold models this column is repurposed to hold pLDDT instead.

Predicted aligned error is AlphaFold's pairwise confidence. Unlike pLDDT (per-residue), PAE is per-residue-pair and captures whether two parts of the structure are correctly placed relative to each other. Units are ångströms of expected positional error.